Protein AF-A0A7X6X4D7-F1 (afdb_monomer_lite)

Secondary structure (DSSP, 8-state):
----SSP-----S-HHHHHHHHHTSSHHHHHHHTT--------SS--PPP-------SS--PPP-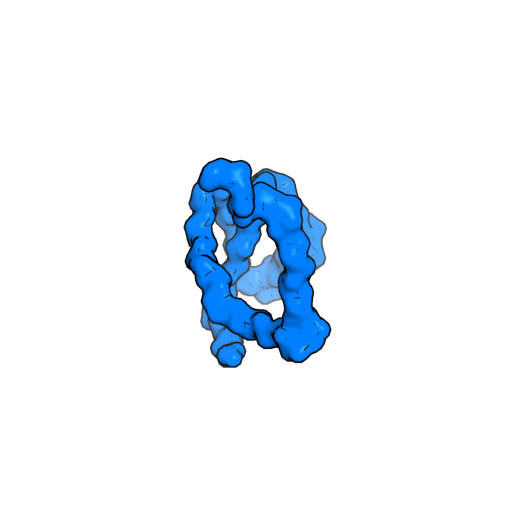TTS---

pLDDT: mean 84.44, std 13.77, range [39.69, 96.38]

Radius of gyration: 19.69 Å; chains: 1; bounding box: 44×34×51 Å

Structure (mmCIF, N/CA/C/O backbone):
data_AF-A0A7X6X4D7-F1
#
_entry.id   AF-A0A7X6X4D7-F1
#
loop_
_atom_site.group_PDB
_atom_site.id
_atom_site.type_symbol
_atom_site.label_atom_id
_atom_site.label_alt_id
_atom_site.label_comp_id
_atom_site.label_asym_id
_atom_site.label_entity_id
_atom_site.label_seq_id
_atom_site.pdbx_PDB_ins_code
_atom_site.Cartn_x
_atom_site.Cartn_y
_atom_site.Cartn_z
_atom_site.occupancy
_atom_site.B_iso_or_equiv
_atom_site.auth_seq_id
_atom_site.auth_comp_id
_atom_site.auth_asym_id
_atom_site.auth_atom_id
_atom_site.pdbx_PDB_model_num
ATOM 1 N N . THR A 1 1 ? -13.709 -18.478 -5.387 1.00 61.03 1 THR A N 1
ATOM 2 C CA . THR A 1 1 ? -13.876 -17.578 -6.548 1.00 61.03 1 THR A CA 1
ATOM 3 C C . THR A 1 1 ? -12.567 -17.498 -7.295 1.00 61.03 1 THR A C 1
ATOM 5 O O . THR A 1 1 ? -11.551 -17.264 -6.655 1.00 61.03 1 THR A O 1
ATOM 8 N N . ARG A 1 2 ? -12.560 -17.751 -8.609 1.00 61.53 2 ARG A N 1
ATOM 9 C CA . ARG A 1 2 ? -11.363 -17.572 -9.442 1.00 61.53 2 ARG A CA 1
ATOM 10 C C . ARG A 1 2 ? -11.211 -16.074 -9.703 1.00 61.53 2 ARG A C 1
ATOM 12 O O . ARG A 1 2 ? -12.074 -15.490 -10.346 1.00 61.53 2 ARG A O 1
ATOM 19 N N . LEU A 1 3 ? -10.181 -15.460 -9.135 1.00 74.38 3 LEU A N 1
ATOM 20 C CA . LEU A 1 3 ? -9.834 -14.070 -9.417 1.00 74.38 3 LEU A CA 1
ATOM 21 C C . LEU A 1 3 ? -9.015 -14.044 -10.715 1.00 74.38 3 LEU A C 1
ATOM 23 O O . LEU A 1 3 ? -8.120 -14.870 -10.893 1.00 74.38 3 LEU A O 1
ATOM 27 N N . ALA A 1 4 ? -9.371 -13.145 -11.631 1.00 79.56 4 ALA A N 1
ATOM 28 C CA . ALA A 1 4 ? -8.665 -12.914 -12.885 1.00 79.56 4 ALA A CA 1
ATOM 29 C C . ALA A 1 4 ? -8.333 -11.418 -13.001 1.00 79.56 4 ALA A C 1
ATOM 31 O O . ALA A 1 4 ? -9.100 -10.599 -12.492 1.00 79.56 4 ALA A O 1
ATOM 32 N N . PRO A 1 5 ? -7.204 -11.058 -13.631 1.00 82.06 5 PRO A N 1
ATOM 33 C CA . PRO A 1 5 ? -6.826 -9.663 -13.814 1.00 82.06 5 PRO A CA 1
ATOM 34 C C . PRO A 1 5 ? -7.805 -8.931 -14.755 1.00 82.06 5 PRO A C 1
ATOM 36 O O . PRO A 1 5 ? -8.413 -9.576 -15.615 1.00 82.06 5 PRO A O 1
ATOM 39 N N . PRO A 1 6 ? -7.927 -7.592 -14.646 1.00 88.88 6 PRO A N 1
ATOM 40 C CA . PRO A 1 6 ? -7.167 -6.695 -13.766 1.00 88.88 6 PRO A CA 1
ATOM 41 C C . PRO A 1 6 ? -7.644 -6.727 -12.304 1.00 88.88 6 PRO A C 1
ATOM 43 O O . PRO A 1 6 ? -8.830 -6.879 -12.026 1.00 88.88 6 PRO A O 1
ATOM 46 N N . TYR A 1 7 ? -6.706 -6.568 -11.366 1.00 89.94 7 TYR A N 1
ATOM 47 C CA . TYR A 1 7 ? -7.003 -6.513 -9.933 1.00 89.94 7 TYR A CA 1
ATOM 48 C C . TYR A 1 7 ? -7.068 -5.068 -9.446 1.00 89.94 7 TYR A C 1
ATOM 50 O O . TYR A 1 7 ? -6.213 -4.257 -9.794 1.00 89.94 7 TYR A O 1
ATOM 58 N N . GLU A 1 8 ? -8.041 -4.780 -8.586 1.00 90.31 8 GLU A N 1
ATOM 59 C CA . GLU A 1 8 ? -8.150 -3.513 -7.869 1.00 90.31 8 GLU A CA 1
ATOM 60 C C . GLU A 1 8 ? -8.020 -3.785 -6.367 1.00 90.31 8 GLU A C 1
ATOM 62 O O . GLU A 1 8 ? -8.747 -4.607 -5.805 1.00 90.31 8 GLU A O 1
ATOM 67 N N . ILE A 1 9 ? -7.067 -3.111 -5.722 1.00 90.81 9 ILE A N 1
ATOM 68 C CA . ILE A 1 9 ? -6.825 -3.206 -4.282 1.00 90.81 9 ILE A CA 1
ATOM 69 C C . ILE A 1 9 ? -7.104 -1.829 -3.691 1.00 90.81 9 ILE A C 1
ATOM 71 O O . ILE A 1 9 ? -6.488 -0.845 -4.091 1.00 90.81 9 ILE A O 1
ATOM 75 N N . LYS A 1 10 ? -8.032 -1.771 -2.735 1.00 92.44 10 LYS A N 1
ATOM 76 C CA . LYS A 1 10 ? -8.414 -0.550 -2.021 1.00 92.44 10 LYS A CA 1
ATOM 77 C C . LYS A 1 10 ? -7.975 -0.661 -0.566 1.00 92.44 10 LYS A C 1
ATOM 79 O O . LYS A 1 10 ? -8.200 -1.695 0.060 1.00 92.44 10 LYS A O 1
ATOM 84 N N . ALA A 1 11 ? -7.368 0.394 -0.034 1.00 92.25 11 ALA A N 1
ATOM 85 C CA . ALA A 1 11 ? -6.883 0.449 1.341 1.00 92.25 11 ALA A CA 1
ATOM 86 C C . ALA A 1 11 ? -7.337 1.748 2.015 1.00 92.25 11 ALA A C 1
ATOM 88 O O . ALA A 1 11 ? -7.397 2.792 1.371 1.00 92.25 11 ALA A O 1
ATOM 89 N N . ILE A 1 12 ? -7.650 1.671 3.311 1.00 93.31 12 ILE A N 1
ATOM 90 C CA . ILE A 1 12 ? -8.020 2.825 4.139 1.00 93.31 12 ILE A CA 1
ATOM 91 C C . ILE A 1 12 ? -6.821 3.194 5.015 1.00 93.31 12 ILE A C 1
ATOM 93 O O . ILE A 1 12 ? -6.246 2.330 5.674 1.00 93.31 12 ILE A O 1
ATOM 97 N N . GLY A 1 13 ? -6.466 4.477 5.042 1.00 92.88 13 GLY A N 1
ATOM 98 C CA . GLY A 1 13 ? -5.393 5.026 5.870 1.00 92.88 13 GLY A CA 1
ATOM 99 C C . GLY A 1 13 ? -4.998 6.423 5.397 1.00 92.88 13 GLY A C 1
ATOM 100 O O . GLY A 1 13 ? -5.768 7.070 4.692 1.00 92.88 13 GLY A O 1
ATOM 101 N N . ASN A 1 14 ? -3.798 6.883 5.761 1.00 94.88 14 ASN A N 1
ATOM 102 C CA . ASN A 1 14 ? -3.237 8.119 5.212 1.00 94.88 14 ASN A CA 1
ATOM 103 C C . ASN A 1 14 ? -2.773 7.867 3.756 1.00 94.88 14 ASN A C 1
ATOM 105 O O . ASN A 1 14 ? -1.840 7.078 3.570 1.00 94.88 14 ASN A O 1
ATOM 109 N N . PRO A 1 15 ? -3.381 8.505 2.732 1.00 95.56 15 PRO A N 1
ATOM 110 C CA . PRO A 1 15 ? -3.073 8.217 1.328 1.00 95.56 15 PRO A CA 1
ATOM 111 C C . PRO A 1 15 ? -1.610 8.472 0.941 1.00 95.56 15 PRO A C 1
ATOM 113 O O . PRO A 1 15 ? -1.041 7.712 0.157 1.00 95.56 15 PRO A O 1
ATOM 116 N N . GLU A 1 16 ? -0.983 9.500 1.514 1.00 95.69 16 GLU A N 1
ATOM 117 C CA . GLU A 1 16 ? 0.410 9.869 1.232 1.00 95.69 16 GLU A CA 1
ATOM 118 C C . GLU A 1 16 ? 1.375 8.819 1.788 1.00 95.69 16 GLU A C 1
ATOM 120 O O . GLU A 1 16 ? 2.263 8.336 1.090 1.00 95.69 16 GLU A O 1
ATOM 125 N N . VAL A 1 17 ? 1.153 8.388 3.031 1.00 96.25 17 VAL A N 1
ATOM 126 C CA . VAL A 1 17 ? 1.976 7.350 3.669 1.00 96.25 17 VAL A CA 1
ATOM 127 C C . VAL A 1 17 ? 1.798 6.005 2.961 1.00 96.25 17 VAL A C 1
ATOM 129 O O . VAL A 1 17 ? 2.772 5.295 2.707 1.00 96.25 17 VAL A O 1
ATOM 132 N N . LEU A 1 18 ? 0.557 5.649 2.613 1.00 95.31 18 LEU A N 1
ATOM 133 C CA . LEU A 1 18 ? 0.256 4.387 1.937 1.00 95.31 18 LEU A CA 1
ATOM 134 C C . LEU A 1 18 ? 0.870 4.329 0.538 1.00 95.31 18 LEU A C 1
ATOM 136 O O . LEU A 1 18 ? 1.510 3.335 0.200 1.00 95.31 18 LEU A O 1
ATOM 140 N N . SER A 1 19 ? 0.701 5.379 -0.263 1.00 95.12 19 SER A N 1
ATOM 141 C CA . SER A 1 19 ? 1.295 5.442 -1.601 1.00 95.12 19 SER A CA 1
ATOM 142 C C . SER A 1 19 ? 2.817 5.375 -1.544 1.00 95.12 19 SER A C 1
ATOM 144 O O . SER A 1 19 ? 3.398 4.538 -2.234 1.00 95.12 19 SER A O 1
ATOM 146 N N . TYR A 1 20 ? 3.446 6.137 -0.645 1.00 96.19 20 TYR A N 1
ATOM 147 C CA . TYR A 1 20 ? 4.890 6.090 -0.425 1.00 96.19 20 TYR A CA 1
ATOM 148 C C . TYR A 1 20 ? 5.379 4.668 -0.121 1.00 96.19 20 TYR A C 1
ATOM 150 O O . TYR A 1 20 ? 6.343 4.193 -0.726 1.00 96.19 20 TYR A O 1
ATOM 158 N N . HIS A 1 21 ? 4.708 3.948 0.782 1.00 96.31 21 HIS A N 1
ATOM 159 C CA . HIS A 1 21 ? 5.091 2.575 1.114 1.00 96.31 21 HIS A CA 1
ATOM 160 C C . HIS A 1 21 ? 4.843 1.580 -0.018 1.00 96.31 21 HIS A C 1
ATOM 162 O O . HIS A 1 21 ? 5.616 0.634 -0.165 1.00 96.31 21 HIS A O 1
ATOM 168 N N . VAL A 1 22 ? 3.788 1.761 -0.815 1.00 95.44 22 VAL A N 1
ATOM 169 C CA . VAL A 1 22 ? 3.533 0.895 -1.971 1.00 95.44 22 VAL A CA 1
ATOM 170 C C . VAL A 1 22 ? 4.604 1.112 -3.035 1.00 95.44 22 VAL A C 1
ATOM 172 O O . VAL A 1 22 ? 5.171 0.131 -3.510 1.00 95.44 22 VAL A O 1
ATOM 175 N N . GLU A 1 23 ? 4.919 2.364 -3.366 1.00 95.38 23 GLU A N 1
ATOM 176 C CA . GLU A 1 23 ? 5.909 2.723 -4.389 1.00 95.38 23 GLU A CA 1
ATOM 177 C C . GLU A 1 23 ? 7.319 2.248 -4.035 1.00 95.38 23 GLU A C 1
ATOM 179 O O . GLU A 1 23 ? 8.023 1.730 -4.901 1.00 95.38 23 GLU A O 1
ATOM 184 N N . ASN A 1 24 ? 7.703 2.369 -2.761 1.00 96.06 24 ASN A N 1
ATOM 185 C CA . ASN A 1 24 ? 9.020 1.967 -2.256 1.00 96.06 24 ASN A CA 1
ATOM 186 C C . ASN A 1 24 ? 9.057 0.530 -1.707 1.00 96.06 24 ASN A C 1
ATOM 188 O O . ASN A 1 24 ? 10.100 0.059 -1.250 1.00 96.06 24 ASN A O 1
ATOM 192 N N . GLY A 1 25 ? 7.922 -0.170 -1.715 1.00 95.00 25 GLY A N 1
ATOM 193 C CA . GLY A 1 25 ? 7.833 -1.574 -1.328 1.00 95.00 25 GLY A CA 1
ATOM 194 C C . GLY A 1 25 ? 8.484 -2.491 -2.364 1.00 95.00 25 GLY A C 1
ATOM 195 O O . GLY A 1 25 ? 9.001 -2.050 -3.381 1.00 95.00 25 GLY A O 1
ATOM 196 N N . GLN A 1 26 ? 8.441 -3.807 -2.148 1.00 94.25 26 GLN A N 1
ATOM 197 C CA . GLN A 1 26 ? 9.050 -4.743 -3.104 1.00 94.25 26 GLN A CA 1
ATOM 198 C C . GLN A 1 26 ? 8.177 -5.011 -4.335 1.00 94.25 26 GLN A C 1
ATOM 200 O O . GLN A 1 26 ? 8.682 -5.137 -5.450 1.00 94.25 26 GLN A O 1
ATOM 205 N N . SER A 1 27 ? 6.860 -5.108 -4.149 1.00 93.81 27 SER A N 1
ATOM 206 C CA . SER A 1 27 ? 5.961 -5.582 -5.204 1.00 93.81 27 SER A CA 1
ATOM 207 C C . SER A 1 27 ? 5.783 -4.573 -6.335 1.00 93.81 27 SER A C 1
ATOM 209 O O . SER A 1 27 ? 5.768 -4.973 -7.495 1.00 93.81 27 SER A O 1
ATOM 211 N N . PHE A 1 28 ? 5.660 -3.278 -6.032 1.00 94.62 28 PHE A N 1
ATOM 212 C CA . PHE A 1 28 ? 5.398 -2.269 -7.060 1.00 94.62 28 PHE A CA 1
ATOM 213 C C . PHE A 1 28 ? 6.588 -2.063 -8.015 1.00 94.62 28 PHE A C 1
ATOM 215 O O . PHE A 1 28 ? 6.372 -2.176 -9.226 1.00 94.62 28 PHE A O 1
ATOM 222 N N . PRO A 1 29 ? 7.841 -1.877 -7.545 1.00 95.88 29 PRO A N 1
ATOM 223 C CA . PRO A 1 29 ? 9.006 -1.820 -8.427 1.00 95.88 29 PRO A CA 1
ATOM 224 C C . PRO A 1 29 ? 9.207 -3.111 -9.218 1.00 95.88 29 PRO A C 1
ATOM 226 O O . PRO A 1 29 ? 9.515 -3.056 -10.407 1.00 95.88 29 PRO A O 1
ATOM 229 N N . TRP A 1 30 ? 8.979 -4.276 -8.600 1.00 96.38 30 TRP A N 1
ATOM 230 C CA . TRP A 1 30 ? 9.065 -5.557 -9.301 1.00 96.38 30 TRP A CA 1
ATOM 231 C C . TRP A 1 30 ? 8.050 -5.648 -10.450 1.00 96.38 30 TRP A C 1
ATOM 233 O O . TRP A 1 30 ? 8.434 -5.964 -11.575 1.00 96.38 30 TRP A O 1
ATOM 243 N N . LEU A 1 31 ? 6.782 -5.292 -10.211 1.00 94.44 31 LEU A N 1
ATOM 244 C CA . LEU A 1 31 ? 5.742 -5.267 -11.248 1.00 94.44 31 LEU A CA 1
ATOM 245 C C . LEU A 1 31 ? 6.084 -4.279 -12.370 1.00 94.44 31 LEU A C 1
ATOM 247 O O . LEU A 1 31 ? 5.961 -4.625 -13.545 1.00 94.44 31 LEU A O 1
ATOM 251 N N . LYS A 1 32 ? 6.577 -3.083 -12.023 1.00 94.31 32 LYS A N 1
ATOM 252 C CA . LYS A 1 32 ? 7.049 -2.095 -13.004 1.00 94.31 32 LYS A CA 1
ATOM 253 C C . LYS A 1 32 ? 8.219 -2.621 -13.836 1.00 94.31 32 LYS A C 1
ATOM 255 O O . LYS A 1 32 ? 8.187 -2.484 -15.049 1.00 94.31 32 LYS A O 1
ATOM 260 N N . SER A 1 33 ? 9.201 -3.279 -13.216 1.00 96.00 33 SER A N 1
ATOM 261 C CA . SER A 1 33 ? 10.364 -3.864 -13.912 1.00 96.00 33 SER A CA 1
ATOM 262 C C . SER A 1 33 ? 10.015 -5.006 -14.871 1.00 96.00 33 SER A C 1
ATOM 264 O O . SER A 1 33 ? 10.836 -5.410 -15.689 1.00 96.00 33 SER A O 1
ATOM 266 N N . LYS A 1 34 ? 8.809 -5.561 -14.736 1.00 96.19 34 LYS A N 1
ATOM 267 C CA . LYS A 1 34 ? 8.254 -6.604 -15.600 1.00 96.19 34 LYS A CA 1
ATOM 268 C C . LYS A 1 34 ? 7.258 -6.039 -16.619 1.00 96.19 34 LYS A C 1
ATOM 270 O O . LYS A 1 34 ? 6.511 -6.814 -17.206 1.00 96.19 34 LYS A O 1
ATOM 275 N N . ASP A 1 35 ? 7.216 -4.714 -16.771 1.00 94.19 35 ASP A N 1
ATOM 276 C CA . ASP A 1 35 ? 6.311 -3.985 -17.663 1.00 94.19 35 ASP A CA 1
ATOM 277 C C . ASP A 1 35 ? 4.822 -4.292 -17.418 1.00 94.19 35 ASP A C 1
ATOM 279 O O . ASP A 1 35 ? 3.983 -4.174 -18.314 1.00 94.19 35 ASP A O 1
ATOM 283 N N . PHE A 1 36 ? 4.453 -4.667 -16.185 1.00 93.06 36 PHE A N 1
ATOM 284 C CA . PHE A 1 36 ? 3.045 -4.853 -15.848 1.00 93.06 36 PHE A CA 1
ATOM 285 C C . PHE A 1 36 ? 2.318 -3.499 -15.783 1.00 93.06 36 PHE A C 1
ATOM 287 O O . PHE A 1 36 ? 2.829 -2.538 -15.191 1.00 93.06 36 PHE A O 1
ATOM 294 N N . PRO A 1 37 ? 1.081 -3.415 -16.309 1.00 92.38 37 PRO A N 1
ATOM 295 C CA . PRO A 1 37 ? 0.283 -2.196 -16.285 1.00 92.38 37 PRO A CA 1
ATOM 296 C C . PRO A 1 37 ? -0.298 -1.951 -14.884 1.00 92.38 37 PRO A C 1
ATOM 298 O O . PRO A 1 37 ? -1.442 -2.292 -14.593 1.00 92.38 37 PRO A O 1
ATOM 301 N N . VAL A 1 38 ? 0.507 -1.358 -14.000 1.00 93.62 38 VAL A N 1
ATOM 302 C CA . VAL A 1 38 ? 0.111 -1.000 -12.627 1.00 93.62 38 VAL A CA 1
ATOM 303 C C . VAL A 1 38 ? -0.040 0.512 -12.455 1.00 93.62 38 VAL A C 1
ATOM 305 O O . VAL A 1 38 ? 0.780 1.289 -12.963 1.00 93.62 38 VAL A O 1
ATOM 308 N N . LYS A 1 39 ? -1.069 0.924 -11.705 1.00 93.81 39 LYS A N 1
ATOM 309 C CA . LYS A 1 39 ? -1.404 2.319 -11.383 1.00 93.81 39 LYS A CA 1
ATOM 310 C C . LYS A 1 39 ? -1.747 2.444 -9.895 1.00 93.81 39 LYS A C 1
ATOM 312 O O . LYS A 1 39 ? -2.417 1.571 -9.355 1.00 93.81 39 LYS A O 1
ATOM 317 N N . ILE A 1 40 ? -1.313 3.538 -9.271 1.00 94.12 40 ILE A N 1
ATOM 318 C CA . ILE A 1 40 ? -1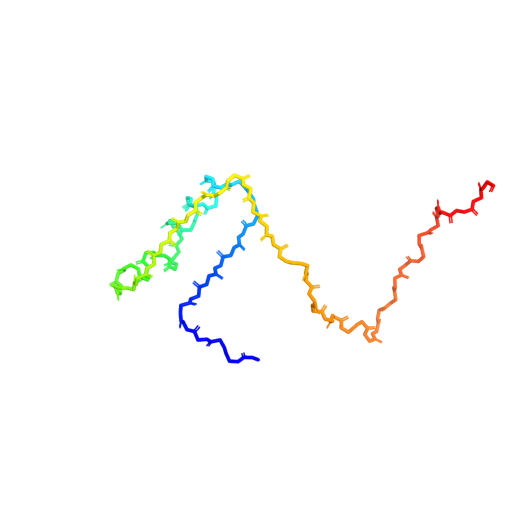.702 3.938 -7.912 1.00 94.12 40 ILE A CA 1
ATOM 319 C C . ILE A 1 40 ? -2.593 5.179 -8.026 1.00 94.12 40 ILE A C 1
ATOM 321 O O . ILE A 1 40 ? -2.323 6.066 -8.839 1.00 94.12 40 ILE A O 1
ATOM 325 N N . SER A 1 41 ? -3.664 5.2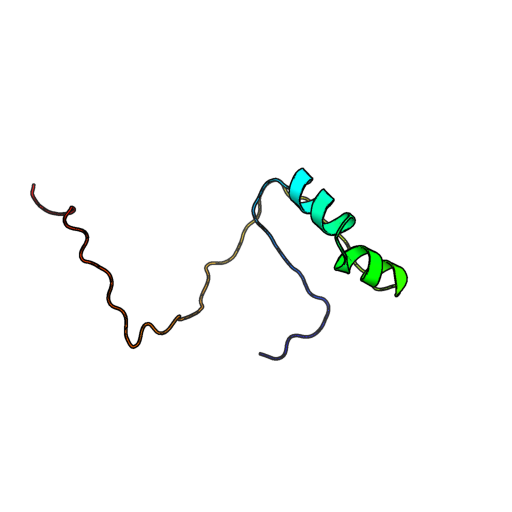30 -7.238 1.00 93.94 41 SER A N 1
ATOM 326 C CA . SER A 1 41 ? -4.551 6.388 -7.109 1.00 93.94 41 SER A CA 1
ATOM 327 C C . SER A 1 41 ? -4.782 6.702 -5.636 1.00 93.94 41 SER A C 1
ATOM 329 O O . SER A 1 41 ? -5.013 5.801 -4.833 1.00 93.94 41 SER A O 1
ATOM 331 N N . MET A 1 42 ? -4.713 7.987 -5.293 1.00 94.50 42 MET A N 1
ATOM 332 C CA . MET A 1 42 ? -5.037 8.492 -3.962 1.00 94.50 42 MET A CA 1
ATOM 333 C C . MET A 1 42 ? -6.424 9.126 -4.007 1.00 94.50 42 MET A C 1
ATOM 335 O O . MET A 1 42 ? -6.698 9.951 -4.878 1.00 94.50 42 MET A O 1
ATOM 339 N N . GLU A 1 43 ? -7.291 8.744 -3.075 1.00 93.19 43 GLU A N 1
ATOM 340 C CA . GLU A 1 43 ? -8.653 9.264 -2.961 1.00 93.19 43 GLU A CA 1
ATOM 341 C C . GLU A 1 43 ? -8.865 9.808 -1.546 1.00 93.19 43 GLU A C 1
ATOM 343 O O . GLU A 1 43 ? -8.456 9.185 -0.566 1.00 93.19 43 GLU A O 1
ATOM 348 N N . SER A 1 44 ? -9.501 10.976 -1.432 1.00 90.38 44 SER A N 1
ATOM 349 C CA . SER A 1 44 ? -9.837 11.589 -0.137 1.00 90.38 44 SER A CA 1
ATOM 350 C C . SER A 1 44 ? -11.028 10.916 0.547 1.00 90.38 44 SER A C 1
ATOM 352 O O . SER A 1 44 ? -11.192 11.026 1.759 1.00 90.38 44 SER A O 1
ATOM 354 N N . SER A 1 45 ? -11.860 10.220 -0.226 1.00 90.88 45 SER A N 1
ATOM 355 C CA . SER A 1 45 ? -13.021 9.482 0.250 1.00 90.88 45 SER A CA 1
ATOM 356 C C . SER A 1 45 ? -13.109 8.162 -0.496 1.00 90.88 45 SER A C 1
ATOM 358 O O . SER A 1 45 ? -13.134 8.144 -1.724 1.00 90.88 45 SER A O 1
ATOM 360 N N . LEU A 1 46 ? -13.152 7.063 0.255 1.00 89.44 46 LEU A N 1
ATOM 361 C CA . LEU A 1 46 ? -13.169 5.707 -0.273 1.00 89.44 46 LEU A CA 1
ATOM 362 C C . LEU A 1 46 ? -14.437 4.996 0.190 1.00 89.44 46 LEU A C 1
ATOM 364 O O . LEU A 1 46 ? -14.644 4.785 1.384 1.00 89.44 46 LEU A O 1
ATOM 368 N N . HIS A 1 47 ? -15.265 4.564 -0.758 1.00 89.06 47 HIS A N 1
ATOM 369 C CA . HIS A 1 47 ? -16.423 3.730 -0.457 1.00 89.06 47 HIS A CA 1
ATOM 370 C C . HIS A 1 47 ? -16.056 2.245 -0.582 1.00 89.06 47 HIS A C 1
ATOM 372 O O . HIS A 1 47 ? -15.889 1.724 -1.690 1.00 89.06 47 HIS A O 1
ATOM 378 N N . LEU A 1 48 ? -15.951 1.551 0.556 1.00 85.62 48 LEU A N 1
ATOM 379 C CA . LEU A 1 48 ? -15.828 0.094 0.598 1.00 85.62 48 LEU A CA 1
ATOM 380 C C . LEU A 1 48 ? -17.205 -0.542 0.829 1.00 85.62 48 LEU A C 1
ATOM 382 O O . LEU A 1 48 ? -17.890 -0.168 1.781 1.00 85.62 48 LEU A O 1
ATOM 386 N N . PRO A 1 49 ? -17.629 -1.510 -0.005 1.00 83.12 49 PRO A N 1
ATOM 387 C CA . PRO A 1 49 ? -18.885 -2.203 0.227 1.00 83.12 49 PRO A CA 1
ATOM 388 C C . PRO A 1 49 ? -18.826 -2.983 1.551 1.00 83.12 49 PRO A C 1
ATOM 390 O O . PRO A 1 49 ? -17.755 -3.473 1.923 1.00 83.12 49 PRO A O 1
ATOM 393 N N . PRO A 1 50 ? -19.967 -3.167 2.241 1.00 79.00 50 PRO A N 1
ATOM 394 C CA . PRO A 1 50 ? -20.021 -3.965 3.456 1.00 79.00 50 PRO A CA 1
ATOM 395 C C . PRO A 1 50 ? -19.437 -5.357 3.225 1.00 79.00 50 PRO A C 1
ATOM 397 O O . PRO A 1 50 ? -19.768 -6.032 2.242 1.00 79.00 50 PRO A O 1
ATOM 400 N N . TYR A 1 51 ? -18.578 -5.799 4.141 1.00 79.50 51 TYR A N 1
ATOM 401 C CA . TYR A 1 51 ? -18.003 -7.133 4.081 1.00 79.50 51 TYR A CA 1
ATOM 402 C C . TYR A 1 51 ? -19.113 -8.181 4.247 1.00 79.50 51 TYR A C 1
ATOM 404 O O . TYR A 1 51 ? -19.672 -8.353 5.325 1.00 79.50 51 TYR A O 1
ATOM 412 N N . LYS A 1 52 ? -19.446 -8.891 3.162 1.00 66.81 52 LYS A N 1
ATOM 413 C CA . LYS A 1 52 ? -20.480 -9.945 3.150 1.00 66.81 52 LYS A CA 1
ATOM 414 C C . LYS A 1 52 ? -19.964 -11.314 3.608 1.00 66.81 52 LYS A C 1
ATOM 416 O O . LYS A 1 52 ? -20.704 -12.296 3.553 1.00 66.81 52 LYS A O 1
ATOM 421 N N . GLY A 1 53 ? -18.691 -11.415 3.990 1.00 71.31 53 GLY A N 1
ATOM 422 C CA . GLY A 1 53 ? -18.092 -12.689 4.366 1.00 71.31 53 GLY A CA 1
ATOM 423 C C . GLY A 1 53 ? -18.682 -13.203 5.673 1.00 71.31 53 GLY A C 1
ATOM 424 O O . GLY A 1 53 ? -18.599 -12.552 6.709 1.00 71.31 53 GLY A O 1
ATOM 425 N N . ARG A 1 54 ? -19.268 -14.400 5.630 1.00 65.19 54 ARG A N 1
ATOM 426 C CA . ARG A 1 54 ? -19.595 -15.155 6.839 1.00 65.19 54 ARG A CA 1
ATOM 427 C C . ARG A 1 54 ? -18.303 -15.744 7.390 1.00 65.19 54 ARG A C 1
ATOM 429 O O . ARG A 1 54 ? -17.799 -16.725 6.851 1.00 65.19 54 ARG A O 1
ATOM 436 N N . TYR A 1 55 ? -17.783 -15.159 8.461 1.00 69.31 55 TYR A N 1
ATOM 437 C CA . TYR A 1 55 ? -16.830 -15.857 9.312 1.00 69.31 55 TYR A CA 1
ATOM 438 C C . TYR A 1 55 ? -17.633 -16.790 10.226 1.00 69.31 55 TYR A C 1
ATOM 440 O O . TYR A 1 55 ? -18.457 -16.333 11.018 1.00 69.31 55 TYR A O 1
ATOM 448 N N . ALA A 1 56 ? -17.486 -18.103 10.046 1.00 72.75 56 ALA A N 1
ATOM 449 C CA . ALA A 1 56 ? -18.205 -19.081 10.852 1.00 72.75 56 ALA A CA 1
ATOM 450 C C . ALA A 1 56 ? -17.497 -19.244 12.201 1.00 72.75 56 ALA A C 1
ATOM 452 O O . ALA A 1 56 ? -16.490 -19.940 12.318 1.00 72.75 56 ALA A O 1
ATOM 453 N N . PHE A 1 57 ? -18.036 -18.597 13.227 1.00 77.19 57 PHE A N 1
ATOM 454 C CA . PHE A 1 57 ? -17.603 -18.749 14.611 1.00 77.19 57 PHE A CA 1
ATOM 455 C C . PHE A 1 57 ? -18.142 -20.066 15.189 1.00 77.19 57 PHE A C 1
ATOM 457 O O . PHE A 1 57 ? -19.117 -20.081 15.931 1.00 77.19 57 PHE A O 1
ATOM 464 N N . VAL A 1 58 ? -17.546 -21.196 14.795 1.00 80.62 58 VAL A N 1
ATOM 465 C CA . VAL A 1 58 ? -18.011 -22.533 15.223 1.00 80.62 58 VAL A CA 1
ATOM 466 C C . VAL A 1 58 ? -17.732 -22.787 16.711 1.00 80.62 58 VAL A C 1
ATOM 468 O O . VAL A 1 58 ? -18.504 -23.473 17.371 1.00 80.62 58 VAL A O 1
ATOM 471 N N . TYR A 1 59 ? -16.659 -22.203 17.252 1.00 84.19 59 TYR A N 1
ATOM 472 C CA . TYR A 1 59 ? -16.186 -22.462 18.620 1.00 84.19 59 TYR A CA 1
ATOM 473 C C . TYR A 1 59 ? -16.028 -21.200 19.473 1.00 84.19 59 TYR A C 1
ATOM 475 O O . TYR A 1 59 ? -15.406 -21.243 20.530 1.00 84.19 59 TYR A O 1
ATOM 483 N N . SER A 1 60 ? -16.561 -20.06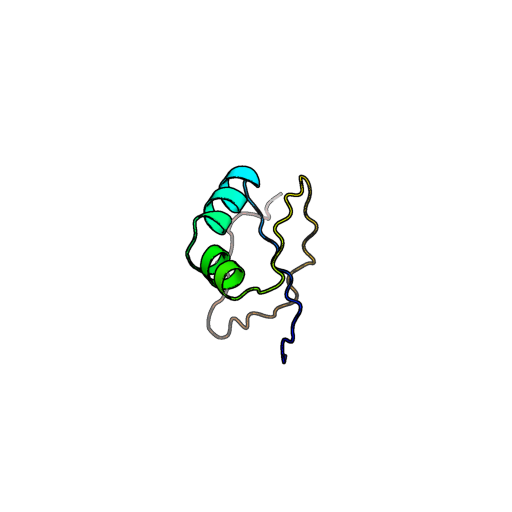4 19.028 1.00 83.31 60 SER A N 1
ATOM 484 C CA . SER A 1 60 ? -16.480 -18.805 19.770 1.00 83.31 60 SER A CA 1
ATOM 485 C C . SER A 1 60 ? -17.862 -18.195 19.923 1.00 83.31 60 SER A C 1
ATOM 487 O O . SER A 1 60 ? -18.626 -18.126 18.963 1.00 83.31 60 SER A O 1
ATOM 489 N N . GLN A 1 61 ? -18.156 -17.716 21.125 1.00 81.94 61 GLN A N 1
ATOM 490 C CA . GLN A 1 61 ? -19.348 -16.934 21.426 1.00 81.94 61 GLN A CA 1
ATOM 491 C C . GLN A 1 61 ? -18.915 -15.519 21.826 1.00 81.94 61 GLN A C 1
ATOM 493 O O . GLN A 1 61 ? -17.851 -15.370 22.436 1.00 81.94 61 GLN A O 1
ATOM 498 N N . PRO A 1 62 ? -19.687 -14.475 21.475 1.00 81.88 62 PRO A N 1
ATOM 499 C CA . PRO A 1 62 ? -19.401 -13.129 21.947 1.00 81.88 62 PRO A CA 1
ATOM 500 C C . PRO A 1 62 ? -19.492 -13.098 23.476 1.00 81.88 62 PRO A C 1
ATOM 502 O O . PRO A 1 62 ? -20.413 -13.664 24.065 1.00 81.88 62 PRO A O 1
ATOM 505 N N . VAL A 1 63 ? -18.538 -12.432 24.124 1.00 84.44 63 VAL A N 1
ATOM 506 C CA . VAL A 1 63 ? -18.630 -12.136 25.557 1.00 84.44 63 VAL A CA 1
ATOM 507 C C . VAL A 1 63 ? -19.841 -11.222 25.750 1.00 84.44 63 VAL A C 1
ATOM 509 O O . VAL A 1 63 ? -19.969 -10.231 25.030 1.00 84.44 63 VAL A O 1
ATOM 512 N N . LYS A 1 64 ? -20.750 -11.553 26.678 1.00 78.56 64 LYS A N 1
ATOM 513 C CA . LYS A 1 64 ? -21.848 -10.648 27.048 1.00 78.56 64 LYS A CA 1
ATOM 514 C C . LYS A 1 64 ? -21.243 -9.305 27.461 1.00 78.56 64 LYS A C 1
ATOM 516 O O . LYS A 1 64 ? -20.470 -9.257 28.412 1.00 78.56 64 LYS A O 1
ATOM 521 N N . GLN A 1 65 ? -21.586 -8.239 26.744 1.00 63.56 65 GLN A N 1
ATOM 522 C CA . GLN A 1 65 ? -21.353 -6.885 27.226 1.00 63.56 65 GLN A CA 1
ATOM 523 C C . GLN A 1 65 ? -22.369 -6.632 28.341 1.00 63.56 65 GLN A C 1
ATOM 525 O O . GLN A 1 65 ? -23.570 -6.554 28.098 1.00 63.56 65 GLN A O 1
ATOM 530 N N . GLU A 1 66 ? -21.892 -6.602 29.579 1.00 59.19 66 GLU A N 1
ATOM 531 C CA . GLU A 1 66 ? -22.658 -6.128 30.725 1.00 59.19 66 GLU A CA 1
ATOM 532 C C . GLU A 1 66 ? -22.665 -4.597 30.635 1.00 59.19 66 GLU A C 1
ATOM 534 O O . GLU A 1 66 ? -21.659 -3.953 30.929 1.00 59.19 66 GLU A O 1
ATOM 539 N N . GLY A 1 67 ? -23.739 -4.019 30.086 1.00 59.69 67 GLY A N 1
ATOM 540 C CA . GLY A 1 67 ? -23.782 -2.572 29.873 1.00 59.69 67 GLY A CA 1
ATOM 541 C C . GLY A 1 67 ? -24.990 -1.962 29.168 1.00 59.69 67 GLY A C 1
ATOM 542 O O . GLY A 1 67 ? -25.112 -0.750 29.239 1.00 59.69 67 GLY A O 1
ATOM 543 N N . ASP A 1 68 ? -25.899 -2.730 28.560 1.00 55.72 68 ASP A N 1
ATOM 544 C CA . ASP A 1 68 ? -27.087 -2.150 27.917 1.00 55.72 68 ASP A CA 1
ATOM 545 C C . ASP A 1 68 ? -28.375 -2.789 28.452 1.00 55.72 68 ASP A C 1
ATOM 547 O O . ASP A 1 68 ? -28.849 -3.800 27.929 1.00 55.72 68 ASP A O 1
ATOM 551 N N . GLY A 1 69 ? -28.946 -2.182 29.501 1.00 52.25 69 GLY A N 1
ATOM 552 C CA . GLY A 1 69 ? -30.356 -2.379 29.848 1.00 52.25 69 GLY A CA 1
ATOM 553 C C . GLY A 1 69 ? -30.724 -2.355 31.331 1.00 52.25 69 GLY A C 1
ATOM 554 O O . GLY A 1 69 ? -31.207 -3.368 31.813 1.00 52.25 69 GLY A 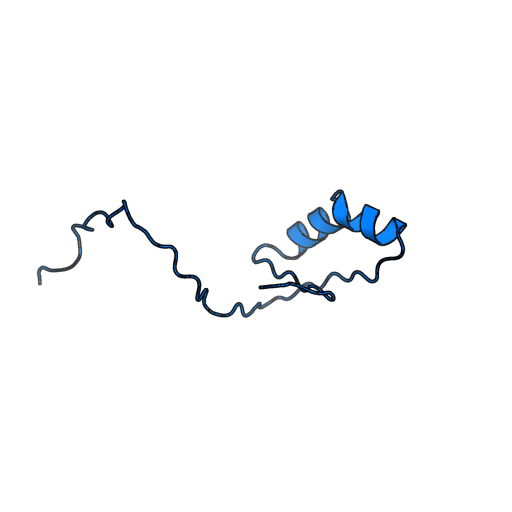O 1
ATOM 555 N N . GLU A 1 70 ? -30.600 -1.207 32.008 1.00 45.72 70 GLU A N 1
ATOM 5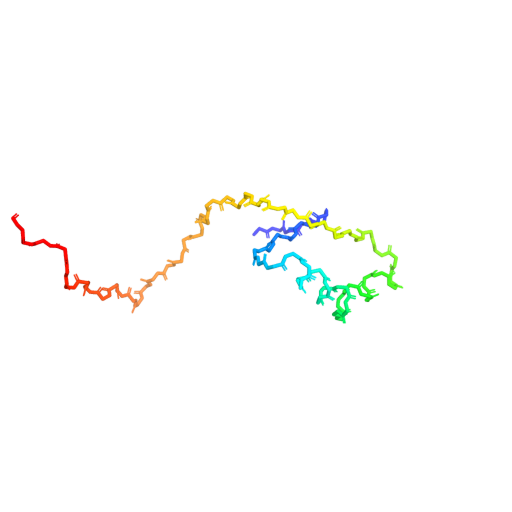56 C CA . GLU A 1 70 ? -31.556 -0.788 33.053 1.00 45.72 70 GLU A CA 1
ATOM 557 C C . GLU A 1 70 ? -31.737 0.742 33.001 1.00 45.72 70 GLU A C 1
ATOM 559 O O . GLU A 1 70 ? -30.916 1.506 33.511 1.00 45.72 70 GLU A O 1
ATOM 564 N N . GLN A 1 71 ? -32.819 1.174 32.347 1.00 39.69 71 GLN A N 1
ATOM 565 C CA . GLN A 1 71 ? -33.669 2.294 32.767 1.00 39.69 71 GLN A CA 1
ATOM 566 C C . GLN A 1 71 ? -35.121 1.870 32.569 1.00 39.69 71 GLN A C 1
ATOM 568 O O . GLN A 1 71 ? -35.406 1.270 31.506 1.00 39.69 71 GLN A O 1
#

Foldseek 3Di:
DDDDDDDDDDDDDDQVVVVVCCCPDDPNVVCVVVVHPDDDDGDPDDDDPPDPDDPDPPPDDDDDDPDDDDD

Sequence (71 aa):
TRLAPPYEIKAIGNPEVLSYHVENGQSFPWLKSKDFPVKISMESSLHLPPYKGRYAFVYSQPVKQEGDGEQ